Protein AF-A0A2V4XQ19-F1 (afdb_monomer)

InterPro domains:
  IPR046038 Protein of unknown function DUF5996 [PF19459] (1-125)

Mean predicted aligned error: 3.93 Å

Sequence (133 aa):
MYWHSFDLVVTRFSGEEAPPMSKDARLSDKDAYSHECISFGFWPGDENVPEPAFYSYTYPSPEGIDKETIKPASAEWIESNGSPMALLKYKDLLKSEQPREDLLDFLESTYQAGAKKANWDIEKFRVPDLEEL

Secondary structure (DSSP, 8-state):
--TTT--EEEEEEEEEEPPPPPTTS-HHHHHHTSEEEEEEEEE---SSS-S-EEEEEEESPPTTGGGS--SSTT-EEEEETTEEEEEEEHHHHTT-SSHHHHHHHHHHHHHHHHHHHTT--TGGG----GGG-

Organism: NCBI:txid262005

Nearest PDB structures (foldseek):
  6xyb-assembly1_B  TM=4.970E-01  e=1.512E+00  Trypanosoma cruzi strain CL Brener
  4rlo-assembly3_A  TM=3.631E-01  e=4.326E-01  Homo sapiens
  3a62-assembly1_A  TM=3.229E-01  e=1.057E+00  Homo sapiens
  4w8i-assembly1_A  TM=4.866E-01  e=9.582E+00  Legionella pneumophila str. Paris

Radius of gyration: 15.11 Å; Cα contacts (8 Å, |Δi|>4): 199; chains: 1; bounding box: 33×39×36 Å

Structure (mmCIF, N/CA/C/O backbone):
data_AF-A0A2V4XQ19-F1
#
_entry.id   AF-A0A2V4XQ19-F1
#
loop_
_atom_site.group_PDB
_atom_site.id
_atom_site.type_symbol
_atom_site.label_atom_id
_atom_site.label_alt_id
_atom_site.label_comp_id
_atom_site.label_asym_id
_atom_site.label_entity_id
_atom_site.label_seq_id
_atom_site.pdbx_PDB_ins_code
_atom_site.Cartn_x
_atom_site.Cartn_y
_atom_site.Cartn_z
_atom_site.occupancy
_atom_site.B_iso_or_equiv
_atom_site.auth_seq_id
_atom_site.auth_comp_id
_atom_site.auth_asym_id
_atom_site.auth_atom_id
_atom_site.pdbx_PDB_model_num
ATOM 1 N N . MET A 1 1 ? 11.398 3.815 7.679 1.00 50.34 1 MET A N 1
ATOM 2 C CA . MET A 1 1 ? 11.853 5.131 8.168 1.00 50.34 1 MET A CA 1
ATOM 3 C C . MET A 1 1 ? 12.360 5.934 6.984 1.00 50.34 1 MET A C 1
ATOM 5 O O . MET A 1 1 ? 13.537 5.832 6.646 1.00 50.34 1 MET A O 1
ATOM 9 N N . TYR A 1 2 ? 11.473 6.683 6.322 1.00 59.22 2 TYR A N 1
ATOM 10 C CA . TYR A 1 2 ? 11.902 7.720 5.377 1.00 59.22 2 TYR A CA 1
ATOM 11 C C . TYR A 1 2 ? 12.366 8.960 6.149 1.00 59.22 2 TYR A C 1
ATOM 13 O O . TYR A 1 2 ? 11.821 9.309 7.195 1.00 59.22 2 TYR A O 1
ATOM 21 N N . TRP A 1 3 ? 13.410 9.613 5.642 1.00 50.03 3 TRP A N 1
ATOM 22 C CA . TRP A 1 3 ? 14.186 10.610 6.385 1.00 50.03 3 TRP A CA 1
ATOM 23 C C . TRP A 1 3 ? 13.510 11.989 6.417 1.00 50.03 3 TRP A C 1
ATOM 25 O O . TRP A 1 3 ? 13.875 12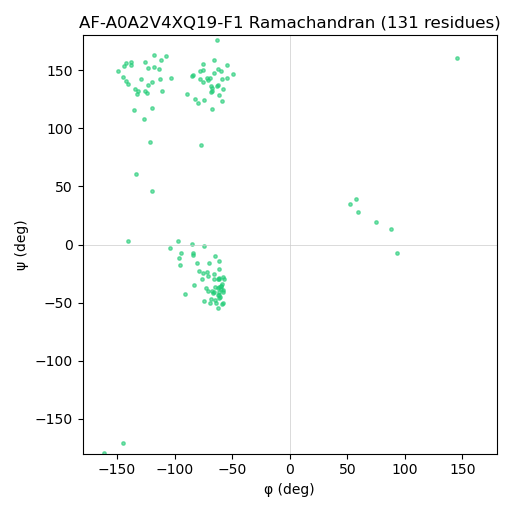.822 7.240 1.00 50.03 3 TRP A O 1
ATOM 35 N N . HIS A 1 4 ? 12.529 12.233 5.542 1.00 58.19 4 HIS A N 1
ATOM 36 C CA . HIS A 1 4 ? 11.842 13.523 5.422 1.00 58.19 4 HIS A CA 1
ATOM 37 C C . HIS A 1 4 ? 10.523 13.614 6.210 1.00 58.19 4 HIS A C 1
ATOM 39 O O . HIS A 1 4 ? 10.053 14.722 6.442 1.00 58.19 4 HIS A O 1
ATOM 45 N N . SER A 1 5 ? 9.931 12.487 6.627 1.00 60.41 5 SER A N 1
ATOM 46 C CA . SER A 1 5 ? 8.573 12.446 7.214 1.00 60.41 5 SER A CA 1
ATOM 47 C C . SER A 1 5 ? 8.397 11.483 8.398 1.00 60.41 5 SER A C 1
ATOM 49 O O . SER A 1 5 ? 7.307 11.405 8.953 1.00 60.41 5 SER A O 1
ATOM 51 N N . PHE A 1 6 ? 9.462 10.800 8.852 1.00 65.88 6 PHE A N 1
ATOM 52 C CA . PHE A 1 6 ? 9.398 9.790 9.927 1.00 65.88 6 PHE A CA 1
ATOM 53 C C . PHE A 1 6 ? 8.460 8.607 9.624 1.00 65.88 6 PHE A C 1
ATOM 55 O O . PHE A 1 6 ? 7.957 7.954 10.537 1.00 65.88 6 PHE A O 1
ATOM 62 N N . ASP A 1 7 ? 8.272 8.281 8.346 1.00 70.94 7 ASP A N 1
ATOM 63 C CA . ASP A 1 7 ? 7.340 7.224 7.962 1.00 70.94 7 ASP A CA 1
ATOM 64 C C . ASP A 1 7 ? 7.829 5.843 8.406 1.00 70.94 7 ASP A C 1
ATOM 66 O O . ASP A 1 7 ? 8.967 5.431 8.119 1.00 70.94 7 ASP A O 1
ATOM 70 N N . LEU A 1 8 ? 6.942 5.085 9.048 1.00 82.25 8 LEU A N 1
ATOM 71 C CA . LEU A 1 8 ? 7.135 3.655 9.257 1.00 82.25 8 LEU A CA 1
ATOM 72 C C . LEU A 1 8 ? 6.693 2.936 7.989 1.00 82.25 8 LEU A C 1
ATOM 74 O O . LEU A 1 8 ? 5.575 3.149 7.537 1.00 82.25 8 LEU A O 1
ATOM 78 N N . VAL A 1 9 ? 7.571 2.114 7.415 1.00 89.94 9 VAL A N 1
ATOM 79 C CA . VAL A 1 9 ? 7.337 1.495 6.107 1.00 89.94 9 VAL A CA 1
ATOM 80 C C . VAL A 1 9 ? 7.838 0.067 6.115 1.00 89.94 9 VAL A C 1
ATOM 82 O O . VAL A 1 9 ? 8.927 -0.207 6.626 1.00 89.94 9 VAL A O 1
ATOM 85 N N . VAL A 1 10 ? 7.045 -0.814 5.522 1.00 92.50 10 VAL A N 1
ATOM 86 C CA . VAL A 1 10 ? 7.432 -2.168 5.142 1.00 92.50 10 VAL A CA 1
ATOM 87 C C . VAL A 1 10 ? 7.182 -2.325 3.649 1.00 92.50 10 VAL A C 1
ATOM 89 O O . VAL A 1 10 ? 6.165 -1.876 3.129 1.00 92.50 10 VAL A O 1
ATOM 92 N N . THR A 1 11 ? 8.116 -2.954 2.950 1.00 95.00 11 THR A N 1
ATOM 93 C CA . THR A 1 11 ? 8.036 -3.129 1.500 1.00 95.00 11 THR A CA 1
ATOM 94 C C . THR A 1 11 ? 8.323 -4.578 1.163 1.00 95.00 11 THR A C 1
ATOM 96 O O . THR A 1 11 ? 9.287 -5.162 1.662 1.00 95.00 11 THR A O 1
ATOM 99 N N . ARG A 1 12 ? 7.477 -5.162 0.318 1.00 95.94 12 ARG A N 1
ATOM 100 C CA . ARG A 1 12 ? 7.678 -6.485 -0.273 1.00 95.94 12 ARG A CA 1
ATOM 101 C C . ARG A 1 12 ? 8.137 -6.312 -1.711 1.00 95.94 12 ARG 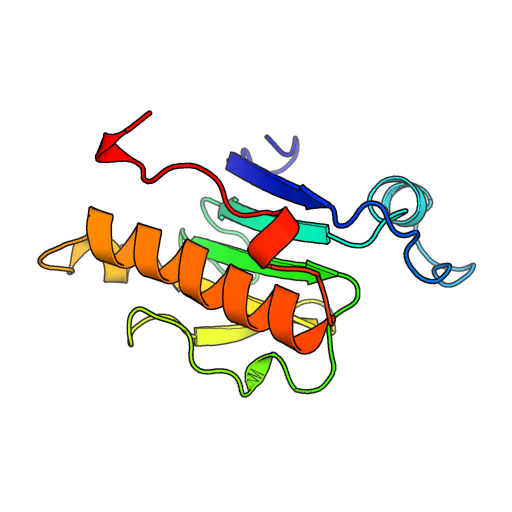A C 1
ATOM 103 O O . ARG A 1 12 ? 7.641 -5.427 -2.398 1.00 95.94 12 ARG A O 1
ATOM 110 N N . PHE A 1 13 ? 9.033 -7.180 -2.160 1.00 96.06 13 PHE A N 1
ATOM 111 C CA . PHE A 1 13 ? 9.536 -7.208 -3.532 1.00 96.06 13 PHE A CA 1
ATOM 112 C C . PHE A 1 13 ? 9.208 -8.561 -4.163 1.00 96.06 13 PHE A C 1
ATOM 114 O O . PHE A 1 13 ? 9.349 -9.586 -3.489 1.00 96.06 13 PHE A O 1
ATOM 121 N N . SER A 1 14 ? 8.806 -8.579 -5.438 1.00 95.31 14 SER A N 1
ATOM 122 C CA . SER A 1 14 ? 8.628 -9.843 -6.178 1.00 95.31 14 SER A CA 1
ATOM 123 C C . SER A 1 14 ? 9.960 -10.522 -6.490 1.00 95.3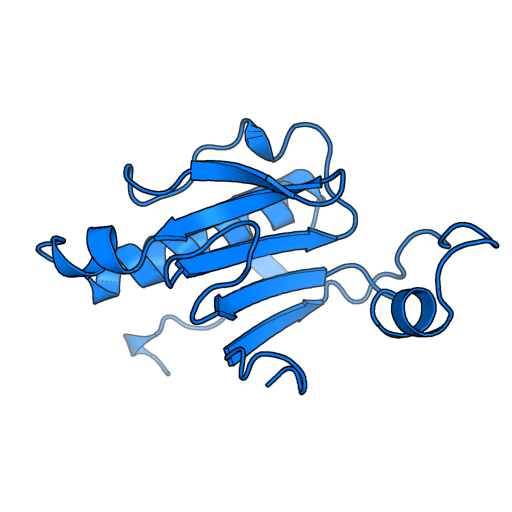1 14 SER A C 1
ATOM 125 O O . SER A 1 14 ? 10.025 -11.745 -6.613 1.00 95.31 14 SER A O 1
ATOM 127 N N . GLY A 1 15 ? 11.022 -9.718 -6.589 1.00 94.00 15 GLY A N 1
ATOM 128 C CA . GLY A 1 15 ? 12.329 -10.123 -7.098 1.00 94.00 15 GLY A CA 1
ATOM 129 C C . GLY A 1 15 ? 12.506 -9.866 -8.597 1.00 94.00 15 GLY A C 1
ATOM 130 O O . GLY A 1 15 ? 13.624 -10.000 -9.079 1.00 94.00 15 GLY A O 1
ATOM 131 N N . GLU A 1 16 ? 11.452 -9.459 -9.309 1.00 95.69 16 GLU A N 1
ATOM 132 C CA . GLU A 1 16 ? 11.523 -9.073 -10.721 1.00 95.69 16 GLU A CA 1
ATOM 133 C C . GLU A 1 16 ? 11.933 -7.598 -10.867 1.00 95.69 16 GLU A C 1
ATOM 135 O O . GLU A 1 16 ? 11.572 -6.744 -10.046 1.00 95.69 16 GLU A O 1
ATOM 140 N N . GLU A 1 17 ? 12.698 -7.292 -11.917 1.00 96.25 17 GLU A N 1
ATOM 141 C CA . GLU A 1 17 ? 13.071 -5.915 -12.251 1.00 96.25 17 GLU A CA 1
ATOM 142 C C . GLU A 1 17 ? 11.844 -5.124 -12.719 1.00 96.25 17 GLU A C 1
ATOM 144 O O . GLU A 1 17 ? 11.048 -5.593 -13.536 1.00 96.25 17 GLU A O 1
ATOM 149 N N . ALA A 1 18 ? 11.710 -3.888 -12.239 1.00 95.19 18 ALA A N 1
ATOM 150 C CA . ALA A 1 18 ? 10.683 -2.989 -12.737 1.00 95.19 18 ALA A CA 1
ATOM 151 C C . ALA A 1 18 ? 11.073 -2.435 -14.122 1.00 95.19 18 ALA A C 1
ATOM 153 O O . ALA A 1 18 ? 12.261 -2.319 -14.441 1.00 95.19 18 ALA A O 1
ATOM 154 N N . PRO A 1 19 ? 10.099 -2.010 -14.950 1.00 92.75 19 PRO A N 1
ATOM 155 C CA . PRO A 1 19 ? 10.385 -1.320 -16.197 1.00 92.75 19 PRO A CA 1
ATOM 156 C C . PRO A 1 19 ? 11.284 -0.095 -15.972 1.00 92.75 19 PRO A C 1
ATOM 158 O O . PRO A 1 19 ? 11.118 0.626 -14.982 1.00 92.75 19 PRO A O 1
ATOM 161 N N . PRO A 1 20 ? 12.206 0.196 -16.904 1.00 91.25 20 PRO A N 1
ATOM 162 C CA . PRO A 1 20 ? 13.095 1.337 -16.769 1.00 91.25 20 PRO A CA 1
ATOM 163 C C . PRO A 1 20 ? 12.291 2.640 -16.728 1.00 91.25 20 PRO A C 1
ATOM 165 O O . PRO A 1 20 ? 11.482 2.922 -17.615 1.00 91.25 20 PRO A O 1
ATOM 168 N N . MET A 1 21 ? 12.553 3.468 -15.716 1.00 91.62 21 MET A N 1
ATOM 169 C CA . MET A 1 21 ? 11.952 4.797 -15.628 1.00 91.62 21 MET A CA 1
ATOM 170 C C . MET A 1 21 ? 12.424 5.717 -16.760 1.00 91.62 21 MET A C 1
ATOM 172 O O . MET A 1 21 ? 13.506 5.546 -17.333 1.00 91.62 21 MET A O 1
ATOM 176 N N . SER A 1 22 ? 11.633 6.764 -17.027 1.00 91.12 22 SER A N 1
ATOM 177 C CA . SER A 1 22 ? 12.001 7.836 -17.958 1.00 91.12 22 SER A CA 1
ATOM 178 C C . SER A 1 22 ? 13.410 8.376 -17.681 1.00 91.12 22 SER A C 1
ATOM 180 O O . SER A 1 22 ? 13.850 8.493 -16.532 1.00 91.12 22 SER A O 1
ATOM 182 N N . LYS A 1 23 ? 14.114 8.784 -18.743 1.00 92.56 23 LYS A N 1
ATOM 183 C CA . LYS A 1 23 ? 15.427 9.435 -18.626 1.00 92.56 23 LYS A CA 1
ATOM 184 C C . LYS A 1 23 ? 15.370 10.691 -17.756 1.00 92.56 23 LYS A C 1
ATOM 186 O O . LYS A 1 23 ? 16.343 10.942 -17.048 1.00 92.56 23 LYS A O 1
ATOM 191 N N . ASP A 1 24 ? 14.230 11.370 -17.724 1.00 94.44 24 ASP A N 1
ATOM 192 C CA . ASP A 1 24 ? 14.016 12.598 -16.956 1.00 94.44 24 ASP A CA 1
ATOM 193 C C . ASP A 1 24 ? 13.640 12.347 -15.484 1.00 94.44 24 ASP A C 1
ATOM 195 O O . ASP A 1 24 ? 13.597 13.289 -14.694 1.00 94.44 24 ASP A O 1
ATOM 199 N N . ALA A 1 25 ? 13.395 11.091 -15.081 1.00 91.75 25 ALA A N 1
ATOM 200 C CA . ALA A 1 25 ? 13.133 10.763 -13.680 1.00 91.75 25 ALA A CA 1
ATOM 201 C C . ALA A 1 25 ? 14.371 11.026 -12.805 1.00 91.75 25 ALA A C 1
ATOM 203 O O . ALA A 1 25 ? 15.520 10.854 -13.248 1.00 91.75 25 ALA A O 1
ATOM 204 N N . ARG A 1 26 ? 14.135 11.418 -11.545 1.00 92.06 26 ARG A N 1
ATOM 205 C CA . ARG A 1 26 ? 15.201 11.691 -10.572 1.00 92.06 26 ARG A CA 1
ATOM 206 C C . ARG A 1 26 ? 16.054 10.438 -10.389 1.00 92.06 26 ARG A C 1
ATOM 208 O O . ARG A 1 26 ? 15.539 9.324 -10.362 1.00 92.06 26 ARG A O 1
ATOM 215 N N . LEU A 1 27 ? 17.364 10.617 -10.227 1.00 92.12 27 LEU A N 1
ATOM 216 C CA . LEU A 1 27 ? 18.280 9.487 -10.047 1.00 92.12 27 LEU A CA 1
ATOM 217 C C . LEU A 1 27 ? 17.924 8.649 -8.808 1.00 92.12 27 LEU A C 1
ATOM 219 O O . LEU A 1 27 ? 18.014 7.431 -8.857 1.00 92.12 27 LEU A O 1
ATOM 223 N N . SER A 1 28 ? 17.455 9.301 -7.740 1.00 91.38 28 SER A N 1
ATOM 224 C CA . SER A 1 28 ? 16.978 8.632 -6.528 1.00 91.38 28 SER A CA 1
ATOM 225 C C . SER A 1 28 ? 15.767 7.736 -6.776 1.00 91.38 28 SER A C 1
ATOM 227 O O . SER A 1 28 ? 15.684 6.671 -6.182 1.00 91.38 28 SER A O 1
ATOM 229 N N . ASP A 1 29 ? 14.842 8.141 -7.652 1.00 90.50 29 ASP A N 1
ATOM 230 C CA . ASP A 1 29 ? 13.652 7.337 -7.949 1.00 90.50 29 ASP A CA 1
ATOM 231 C C . ASP A 1 29 ? 14.045 6.093 -8.752 1.00 90.50 29 ASP A C 1
ATOM 233 O O . ASP A 1 29 ? 13.583 4.997 -8.459 1.00 90.50 29 ASP A O 1
ATOM 237 N N . LYS A 1 30 ? 14.971 6.243 -9.708 1.00 91.19 30 LYS A N 1
ATOM 238 C CA . LYS A 1 30 ? 15.509 5.119 -10.493 1.00 91.19 30 LYS A CA 1
ATOM 239 C C . LYS A 1 30 ? 16.188 4.066 -9.618 1.00 91.19 30 LYS A C 1
ATOM 241 O O . LYS A 1 30 ? 16.081 2.881 -9.907 1.00 91.19 30 LYS A O 1
ATOM 246 N N . ASP A 1 31 ? 16.895 4.509 -8.583 1.00 89.38 31 ASP A N 1
ATOM 247 C CA . ASP A 1 31 ? 17.569 3.625 -7.632 1.00 89.38 31 ASP A CA 1
ATOM 248 C C . ASP A 1 31 ? 16.565 2.951 -6.680 1.00 89.38 31 ASP A C 1
ATOM 250 O O . ASP A 1 31 ? 16.551 1.727 -6.538 1.00 89.38 31 ASP A O 1
ATOM 254 N N . ALA A 1 32 ? 15.658 3.742 -6.093 1.00 89.25 32 ALA A N 1
ATOM 255 C CA . ALA A 1 32 ? 14.678 3.271 -5.115 1.00 89.25 32 ALA A CA 1
ATOM 256 C C . ALA A 1 32 ? 13.643 2.292 -5.695 1.00 89.25 32 ALA A C 1
ATOM 258 O O . ALA A 1 32 ? 13.154 1.421 -4.978 1.00 89.25 32 ALA A O 1
ATOM 259 N N . TYR A 1 33 ? 13.319 2.422 -6.981 1.00 92.00 33 TYR A N 1
ATOM 260 C CA . TYR A 1 33 ? 12.268 1.664 -7.661 1.00 92.00 33 TYR A CA 1
ATOM 261 C C . TYR A 1 33 ? 12.829 0.828 -8.821 1.00 92.00 33 TYR A C 1
ATOM 263 O O . TYR A 1 33 ? 12.298 0.822 -9.933 1.00 92.00 33 TYR A O 1
ATOM 271 N N . SER A 1 34 ? 13.935 0.129 -8.560 1.00 93.75 34 SER A N 1
ATOM 272 C CA . SER A 1 34 ? 14.589 -0.774 -9.517 1.00 93.75 34 SER A CA 1
ATOM 273 C C . SER A 1 34 ? 13.859 -2.110 -9.708 1.00 93.75 34 SER A C 1
ATOM 275 O O . SER A 1 34 ? 13.995 -2.740 -10.752 1.00 93.75 34 SER A O 1
ATOM 277 N N . HIS A 1 35 ? 13.078 -2.540 -8.717 1.00 96.31 35 HIS A N 1
ATOM 278 C CA . HIS A 1 35 ? 12.332 -3.799 -8.717 1.00 96.31 35 HIS A CA 1
ATOM 279 C C . HIS A 1 35 ? 10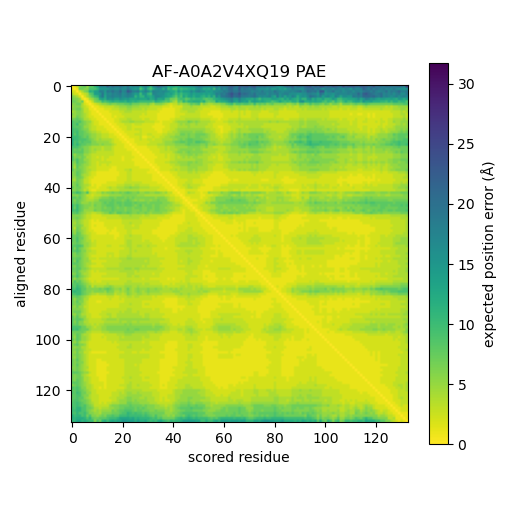.860 -3.540 -8.432 1.00 96.31 35 HIS A C 1
ATOM 281 O O . HIS A 1 35 ? 10.507 -2.529 -7.815 1.00 96.31 35 HIS A O 1
ATOM 287 N N . GLU A 1 36 ? 10.004 -4.464 -8.857 1.00 97.25 36 GLU A N 1
ATOM 288 C CA . GLU A 1 36 ? 8.593 -4.387 -8.507 1.00 97.25 36 GLU A CA 1
ATOM 289 C C . GLU A 1 36 ? 8.421 -4.519 -6.993 1.00 97.25 36 GLU A C 1
ATOM 291 O O . GLU A 1 36 ? 9.040 -5.370 -6.338 1.00 97.25 36 GLU A O 1
ATOM 296 N N . CYS A 1 37 ? 7.558 -3.682 -6.428 1.00 97.44 37 CYS A N 1
ATOM 297 C CA . CYS A 1 37 ? 7.317 -3.664 -5.003 1.00 97.44 37 CYS A CA 1
ATOM 298 C C . CYS A 1 37 ? 5.860 -3.371 -4.649 1.00 97.44 37 CYS A C 1
ATOM 300 O O . CYS A 1 37 ? 5.126 -2.705 -5.377 1.00 97.44 37 CYS A O 1
ATOM 302 N N . ILE A 1 38 ? 5.455 -3.857 -3.480 1.00 97.88 38 ILE A N 1
ATOM 303 C CA . ILE A 1 38 ? 4.244 -3.416 -2.795 1.00 97.88 38 ILE A CA 1
ATOM 304 C C . ILE A 1 38 ? 4.707 -2.850 -1.465 1.00 97.88 38 ILE A C 1
ATOM 306 O O . ILE A 1 38 ? 5.331 -3.553 -0.662 1.00 97.88 38 ILE A O 1
ATOM 310 N N . SER A 1 39 ? 4.456 -1.565 -1.261 1.00 96.75 39 SER A N 1
ATOM 311 C CA . SER A 1 39 ? 4.910 -0.841 -0.083 1.00 96.75 39 SER A CA 1
ATOM 312 C C . SER A 1 39 ? 3.724 -0.435 0.768 1.00 96.75 39 SER A C 1
ATOM 314 O O . SER A 1 39 ? 2.679 -0.058 0.242 1.00 96.75 39 SER A O 1
ATOM 316 N N . PHE A 1 40 ? 3.902 -0.504 2.079 1.00 96.12 40 PHE A N 1
ATOM 317 C CA . PHE A 1 40 ? 2.913 -0.144 3.082 1.00 96.12 40 PHE A CA 1
ATOM 318 C C . PHE A 1 40 ? 3.571 0.798 4.061 1.00 96.12 40 PHE A C 1
ATOM 320 O O . PHE A 1 40 ? 4.722 0.581 4.449 1.00 96.12 40 PHE A O 1
ATOM 327 N N . GLY A 1 41 ? 2.839 1.787 4.539 1.00 94.00 41 GLY A N 1
ATOM 328 C CA . GLY A 1 41 ? 3.384 2.627 5.579 1.00 94.00 41 GLY A CA 1
ATOM 329 C C . GLY A 1 41 ? 2.358 3.406 6.356 1.00 94.00 41 GLY A C 1
ATOM 330 O O . GLY A 1 41 ? 1.157 3.308 6.130 1.00 94.00 41 GLY A O 1
ATOM 331 N N . PHE A 1 42 ? 2.883 4.174 7.296 1.00 94.06 42 PHE A N 1
ATOM 332 C CA . PHE A 1 42 ? 2.172 5.188 8.045 1.00 94.06 42 PHE A CA 1
ATOM 333 C C . PHE A 1 42 ? 2.936 6.496 7.903 1.00 94.06 42 PHE A C 1
ATOM 335 O O . PHE A 1 42 ? 4.151 6.510 8.124 1.00 94.06 42 PHE A O 1
ATOM 342 N N . TRP A 1 43 ? 2.230 7.579 7.594 1.00 89.38 43 TRP A N 1
ATOM 343 C CA . TRP A 1 43 ? 2.775 8.932 7.692 1.00 89.38 43 TRP A CA 1
ATOM 344 C C . TRP A 1 43 ? 1.900 9.793 8.621 1.00 89.38 43 TRP A C 1
ATOM 346 O O . TRP A 1 43 ? 0.692 9.555 8.735 1.00 89.38 43 TRP A O 1
ATOM 356 N N . PRO A 1 44 ? 2.471 10.812 9.289 1.00 90.56 44 PRO A N 1
ATOM 357 C CA . PRO A 1 44 ? 1.739 11.683 10.217 1.00 90.56 44 PRO A CA 1
ATOM 358 C C . PRO A 1 44 ? 0.889 12.770 9.536 1.00 90.56 44 PRO A C 1
ATOM 360 O O . PRO A 1 44 ? -0.054 13.275 10.137 1.00 90.56 44 PRO A O 1
ATOM 363 N N . GLY A 1 45 ? 1.224 13.135 8.305 1.00 88.81 45 GLY A N 1
ATOM 364 C CA . GLY A 1 45 ? 0.466 14.029 7.432 1.00 88.81 45 GLY A CA 1
ATOM 365 C C . GLY A 1 45 ? 1.418 14.859 6.574 1.00 88.81 45 GLY A C 1
ATOM 366 O O . GLY A 1 45 ? 2.591 15.009 6.922 1.00 88.81 45 GLY A O 1
ATOM 367 N N . ASP A 1 46 ? 0.917 15.413 5.477 1.00 86.50 46 ASP A N 1
ATOM 368 C CA . ASP A 1 46 ? 1.623 16.385 4.640 1.00 86.50 46 ASP A CA 1
ATOM 369 C C . ASP A 1 46 ? 0.656 17.434 4.051 1.00 86.50 46 ASP A C 1
ATOM 371 O O . ASP A 1 46 ? -0.500 17.534 4.457 1.00 86.50 46 ASP A O 1
ATOM 375 N N . GLU A 1 47 ? 1.124 18.271 3.124 1.00 85.56 47 GLU A N 1
ATOM 376 C CA . GLU A 1 47 ? 0.292 19.316 2.511 1.00 85.56 47 GLU A CA 1
ATOM 377 C C . GLU A 1 47 ? -0.868 18.763 1.659 1.00 85.56 47 GLU A C 1
ATOM 379 O O . GLU A 1 47 ? -1.887 19.440 1.512 1.00 85.56 47 GLU A O 1
ATOM 384 N N . ASN A 1 48 ? -0.745 17.546 1.119 1.00 83.00 48 ASN A N 1
ATOM 385 C CA . ASN A 1 48 ? -1.758 16.909 0.273 1.00 83.00 48 ASN A CA 1
ATOM 386 C C . ASN A 1 48 ? -2.742 16.074 1.102 1.00 83.00 48 ASN A C 1
ATOM 388 O O . ASN A 1 48 ? -3.952 16.122 0.870 1.00 83.00 48 ASN A O 1
ATOM 392 N N . VAL A 1 49 ? -2.230 15.322 2.079 1.00 85.25 49 VAL A N 1
ATOM 393 C CA . VAL A 1 49 ? -3.008 14.529 3.035 1.00 85.25 49 VAL A CA 1
ATOM 394 C C . VAL A 1 49 ? -2.653 15.007 4.448 1.00 85.25 49 VAL A C 1
ATOM 396 O O . VAL A 1 49 ? -1.758 14.451 5.085 1.00 85.25 49 VAL A O 1
ATOM 399 N N . PRO A 1 50 ? -3.353 16.031 4.974 1.00 90.19 50 PRO A N 1
ATOM 400 C CA . PRO A 1 50 ? -2.968 16.723 6.210 1.00 90.19 50 PRO A CA 1
ATOM 401 C C . PRO A 1 50 ? -3.247 15.936 7.492 1.00 90.19 50 PRO A C 1
ATOM 403 O O . PRO A 1 50 ? -2.974 16.423 8.588 1.00 90.19 50 PRO A O 1
ATOM 406 N N . GLU A 1 51 ? -3.817 14.740 7.379 1.00 92.44 51 GLU A N 1
ATOM 407 C CA . GLU A 1 51 ? -4.122 13.875 8.510 1.00 92.44 51 GLU A CA 1
ATOM 408 C C . GLU A 1 51 ? -3.274 12.595 8.488 1.00 92.44 51 GLU A C 1
ATOM 410 O O . GLU A 1 51 ? -2.922 12.119 7.406 1.00 92.44 51 GLU A O 1
ATOM 415 N N . PRO A 1 52 ? -2.971 12.006 9.662 1.00 94.88 52 PRO A N 1
ATOM 416 C CA . PRO A 1 52 ? -2.228 10.759 9.717 1.00 94.88 52 PRO A CA 1
ATOM 417 C C . PRO A 1 52 ? -2.992 9.628 9.035 1.00 94.88 52 PRO A C 1
ATOM 419 O O . PRO A 1 52 ? -4.199 9.454 9.253 1.00 94.88 52 PRO A O 1
ATOM 422 N N . ALA A 1 53 ? -2.284 8.822 8.255 1.00 95.69 53 ALA A N 1
ATOM 423 C CA . ALA A 1 53 ? -2.889 7.739 7.500 1.00 95.69 53 ALA A CA 1
ATOM 424 C C . ALA A 1 53 ? -1.927 6.569 7.311 1.00 95.69 53 ALA A C 1
ATOM 426 O O . ALA A 1 53 ? -0.711 6.743 7.201 1.00 95.69 53 ALA A O 1
ATOM 427 N N . PHE A 1 54 ? -2.509 5.376 7.245 1.00 96.88 54 PHE A N 1
ATOM 428 C CA . PHE A 1 54 ? -1.863 4.220 6.653 1.00 96.88 54 PHE A CA 1
ATOM 429 C C . PHE A 1 54 ? -2.070 4.252 5.147 1.00 96.88 54 PHE A C 1
ATOM 431 O O . PHE A 1 54 ? -3.124 4.675 4.669 1.00 96.88 54 PHE A O 1
ATOM 438 N N . TYR A 1 55 ? -1.077 3.785 4.408 1.00 96.38 55 TYR A N 1
ATOM 439 C CA . TYR A 1 55 ? -1.129 3.736 2.959 1.00 96.38 55 TYR A CA 1
ATOM 440 C C . TYR A 1 55 ? -0.560 2.432 2.423 1.00 96.38 55 TYR A C 1
ATOM 442 O O . TYR A 1 55 ? 0.260 1.780 3.074 1.00 96.38 55 TYR A O 1
ATOM 450 N N . SER A 1 56 ? -0.973 2.084 1.209 1.00 98.12 56 SER A N 1
ATOM 451 C CA . SER A 1 56 ? -0.330 1.053 0.406 1.00 98.12 56 SER A CA 1
ATOM 452 C C . SER A 1 56 ? -0.323 1.447 -1.064 1.00 98.12 56 SER A C 1
ATOM 454 O O . SER A 1 56 ? -1.300 1.999 -1.573 1.00 98.12 56 SER A O 1
ATOM 456 N N . TYR A 1 57 ? 0.770 1.158 -1.759 1.00 97.38 57 TYR A N 1
ATOM 457 C CA . TYR A 1 57 ? 0.843 1.282 -3.210 1.00 97.38 57 TYR A CA 1
ATOM 458 C C . TYR A 1 57 ? 1.588 0.091 -3.808 1.00 97.38 57 TYR A C 1
ATOM 460 O O . TYR A 1 57 ? 2.433 -0.535 -3.166 1.00 97.38 57 TYR A O 1
ATOM 468 N N . THR A 1 58 ? 1.278 -0.200 -5.069 1.00 97.94 58 THR A N 1
ATOM 469 C CA . THR A 1 58 ? 1.983 -1.195 -5.882 1.00 97.94 58 THR A CA 1
ATOM 470 C C . THR A 1 58 ? 2.755 -0.473 -6.972 1.00 97.94 58 THR A C 1
ATOM 472 O O . THR A 1 58 ? 2.205 0.403 -7.640 1.00 97.94 58 THR A O 1
ATOM 475 N N . TYR A 1 59 ? 4.023 -0.826 -7.141 1.00 96.50 59 TYR A N 1
ATOM 476 C CA . TYR A 1 59 ? 4.879 -0.319 -8.197 1.00 96.50 59 TYR A CA 1
ATOM 477 C C . TYR A 1 59 ? 5.463 -1.482 -9.019 1.00 96.50 59 TYR A C 1
ATOM 479 O O . TYR A 1 59 ? 6.049 -2.390 -8.431 1.00 96.50 59 TYR A O 1
ATOM 487 N N . PRO A 1 60 ? 5.381 -1.441 -10.360 1.00 95.88 60 PRO A N 1
ATOM 488 C CA . PRO A 1 60 ? 4.592 -0.499 -11.160 1.00 95.88 60 PRO A CA 1
ATOM 489 C C . PRO A 1 60 ? 3.100 -0.586 -10.835 1.00 95.88 60 PRO A C 1
ATOM 491 O O . PRO A 1 60 ? 2.614 -1.655 -10.476 1.00 95.88 60 PRO A O 1
ATOM 494 N N . SER A 1 61 ? 2.373 0.528 -10.955 1.00 96.62 61 SER A N 1
ATOM 495 C CA . SER A 1 61 ? 0.938 0.536 -10.658 1.00 96.62 61 SER A CA 1
ATOM 496 C C . SER A 1 61 ? 0.171 -0.308 -11.688 1.00 96.62 61 SER A C 1
ATOM 498 O O . SER A 1 61 ? 0.190 0.034 -12.876 1.00 96.62 61 SER A O 1
ATOM 500 N N . PRO A 1 62 ? -0.488 -1.413 -11.286 1.00 96.69 62 PRO A N 1
ATOM 501 C CA . PRO A 1 62 ? -1.220 -2.262 -12.215 1.00 96.69 62 PRO A CA 1
ATOM 502 C C . PRO A 1 62 ? -2.509 -1.593 -12.700 1.00 96.69 62 PRO A C 1
ATOM 504 O O . PRO A 1 62 ? -3.234 -0.966 -11.925 1.00 96.69 62 PRO A O 1
ATOM 507 N N . GLU A 1 63 ? -2.861 -1.796 -13.970 1.00 97.00 63 GLU A N 1
ATOM 508 C CA . GLU A 1 63 ? -4.080 -1.219 -14.541 1.00 97.00 63 GLU A CA 1
ATOM 509 C C . GLU A 1 63 ? -5.337 -1.671 -13.778 1.00 97.00 63 GLU A C 1
ATOM 511 O O . GLU A 1 63 ? -5.638 -2.865 -13.680 1.00 97.00 63 GLU A O 1
ATOM 516 N N . GLY A 1 64 ? -6.116 -0.706 -13.285 1.00 97.25 64 GLY A N 1
ATOM 517 C CA . GLY A 1 64 ? -7.383 -0.955 -12.603 1.00 97.25 64 GLY A CA 1
ATOM 518 C C . GLY A 1 64 ? -7.244 -1.503 -11.184 1.00 97.25 64 GLY A C 1
ATOM 519 O O . GLY A 1 64 ? -8.192 -2.121 -10.703 1.00 97.25 64 GLY A O 1
ATOM 520 N N . ILE A 1 65 ? -6.085 -1.345 -10.532 1.00 98.25 65 ILE A N 1
ATOM 521 C CA . ILE A 1 65 ? -5.916 -1.698 -9.112 1.00 98.25 65 ILE A CA 1
ATOM 522 C C . ILE A 1 65 ? -6.893 -0.928 -8.205 1.00 98.25 65 ILE A C 1
ATOM 524 O O . ILE A 1 65 ? -7.436 -1.497 -7.266 1.00 98.25 65 ILE A O 1
ATOM 528 N N . ASP A 1 66 ? -7.214 0.316 -8.562 1.00 98.06 66 ASP A N 1
ATOM 529 C CA . ASP A 1 66 ? -8.186 1.197 -7.902 1.00 98.06 66 ASP A CA 1
ATOM 530 C C . ASP A 1 66 ? -9.641 0.698 -7.958 1.00 98.06 66 ASP A C 1
ATOM 532 O O . ASP A 1 66 ? -10.523 1.236 -7.288 1.00 98.06 66 ASP A O 1
ATOM 536 N N . LYS A 1 67 ? -9.906 -0.343 -8.754 1.00 98.06 67 LYS A N 1
ATOM 537 C CA . LYS A 1 67 ? -11.210 -1.015 -8.845 1.00 98.06 67 LYS A CA 1
ATOM 538 C C . LYS A 1 67 ? -11.298 -2.255 -7.961 1.00 98.06 67 LYS A C 1
ATOM 540 O O . LYS A 1 67 ? -12.388 -2.810 -7.814 1.00 98.06 67 LYS A O 1
ATOM 545 N N . GLU A 1 68 ? -10.180 -2.724 -7.406 1.00 98.38 68 GLU A N 1
ATOM 546 C CA . GLU A 1 68 ? -10.196 -3.836 -6.461 1.00 98.38 68 GLU A CA 1
ATOM 547 C C . GLU A 1 68 ? -10.805 -3.375 -5.133 1.00 98.38 68 GLU A C 1
ATOM 549 O O . GLU A 1 68 ? -10.592 -2.254 -4.663 1.00 98.38 68 GLU A O 1
ATOM 554 N N . THR A 1 69 ? -11.585 -4.263 -4.520 1.00 98.00 69 THR A N 1
ATOM 555 C CA . THR A 1 69 ? -12.156 -4.007 -3.199 1.00 98.00 69 THR A CA 1
ATOM 556 C C . THR A 1 69 ? -11.067 -4.147 -2.148 1.00 98.00 69 THR A C 1
ATOM 558 O O . THR A 1 69 ? -10.452 -5.205 -2.030 1.00 98.00 69 THR A O 1
ATOM 561 N N . ILE A 1 70 ? -10.877 -3.094 -1.362 1.00 98.44 70 ILE A N 1
ATOM 562 C CA . ILE A 1 70 ? -9.988 -3.082 -0.203 1.00 98.44 70 ILE A CA 1
ATOM 563 C C . ILE A 1 70 ? -10.805 -2.971 1.078 1.00 98.44 70 ILE A C 1
ATOM 565 O O . ILE A 1 70 ? -11.973 -2.572 1.066 1.00 98.44 70 ILE A O 1
ATOM 569 N N . LYS A 1 71 ? -10.189 -3.376 2.180 1.00 98.38 71 LYS A N 1
ATOM 570 C CA . LYS A 1 71 ? -10.766 -3.339 3.518 1.00 98.38 71 LYS A CA 1
ATOM 571 C C . LYS A 1 71 ? -9.949 -2.414 4.425 1.00 98.38 71 LYS A C 1
ATOM 573 O O . LYS A 1 71 ? -8.806 -2.119 4.094 1.00 98.38 71 LYS A O 1
ATOM 578 N N . PRO A 1 72 ? -10.499 -1.974 5.567 1.00 98.19 72 PRO A N 1
ATOM 579 C CA . PRO A 1 72 ? -11.923 -2.007 5.920 1.00 98.19 72 PRO A CA 1
ATOM 580 C C . PRO A 1 72 ? -12.746 -1.126 4.964 1.00 98.19 72 PRO A C 1
ATOM 582 O O . PRO A 1 72 ? -12.191 -0.437 4.115 1.00 98.19 72 PRO A O 1
ATOM 585 N N . ALA A 1 73 ? -14.075 -1.104 5.095 1.00 97.06 73 ALA A N 1
ATOM 586 C CA . ALA A 1 73 ? -14.937 -0.287 4.226 1.00 97.06 73 ALA A CA 1
ATOM 587 C C . ALA A 1 73 ? -14.672 1.235 4.319 1.00 97.06 73 ALA A C 1
ATOM 589 O O . ALA A 1 73 ? -15.161 1.994 3.487 1.00 97.06 73 ALA A O 1
ATOM 590 N N . SER A 1 74 ? -13.937 1.682 5.342 1.00 97.06 74 SER A N 1
ATOM 591 C CA . SER A 1 74 ? -13.462 3.060 5.493 1.00 97.06 74 SER A CA 1
ATOM 592 C C . SER A 1 74 ? -12.160 3.356 4.737 1.00 97.06 74 SER A C 1
ATOM 594 O O . SER A 1 74 ? -11.772 4.521 4.668 1.00 97.06 74 SER A O 1
ATOM 596 N N . ALA A 1 75 ? -11.484 2.342 4.189 1.00 98.12 75 ALA A N 1
ATOM 597 C CA . ALA A 1 75 ? -10.337 2.531 3.311 1.00 98.12 75 ALA A CA 1
ATOM 598 C C . ALA A 1 75 ? -10.787 2.935 1.900 1.00 98.12 75 ALA A C 1
ATOM 600 O O . ALA A 1 75 ? -11.855 2.541 1.429 1.00 98.12 75 ALA A O 1
ATOM 601 N N . GLU A 1 76 ? -9.955 3.709 1.211 1.00 97.75 76 GLU A N 1
ATOM 602 C CA . GLU A 1 76 ? -10.251 4.227 -0.125 1.00 97.75 76 GLU A CA 1
ATOM 603 C C . GLU A 1 76 ? -9.011 4.234 -1.021 1.00 97.75 76 GLU A C 1
ATOM 605 O O . GLU A 1 76 ? -7.880 4.284 -0.540 1.00 97.75 76 GLU A O 1
ATOM 610 N N . TRP A 1 77 ? -9.224 4.202 -2.335 1.00 97.88 77 TRP A N 1
ATOM 611 C CA . TRP A 1 77 ? -8.184 4.496 -3.316 1.00 97.88 77 TRP A CA 1
ATOM 612 C C . TRP A 1 77 ? -8.176 5.994 -3.607 1.00 97.88 77 TRP A C 1
ATOM 614 O O . TRP A 1 77 ? -9.216 6.573 -3.923 1.00 97.88 77 TRP A O 1
ATOM 624 N N . ILE A 1 78 ? -7.001 6.611 -3.535 1.00 95.56 78 ILE A N 1
ATOM 625 C CA . ILE A 1 78 ? -6.780 7.998 -3.943 1.00 95.56 78 ILE A CA 1
ATOM 626 C C . ILE A 1 78 ? -5.781 8.058 -5.094 1.00 95.56 78 ILE A C 1
ATOM 628 O O . ILE A 1 78 ? -4.900 7.208 -5.216 1.00 95.56 78 ILE A O 1
ATOM 632 N N . GLU A 1 79 ? -5.891 9.096 -5.915 1.00 94.12 79 GLU A N 1
ATOM 633 C CA . GLU A 1 79 ? -4.867 9.414 -6.906 1.00 94.12 79 GLU A CA 1
ATOM 634 C C . GLU A 1 79 ? -3.704 10.135 -6.217 1.00 94.12 79 GLU A C 1
ATOM 636 O O . GLU A 1 79 ? -3.901 11.189 -5.607 1.00 94.12 79 GLU A O 1
ATOM 641 N N . SER A 1 80 ? -2.491 9.589 -6.314 1.00 90.19 80 SER A N 1
ATOM 642 C CA . SER A 1 80 ? -1.293 10.187 -5.725 1.00 90.19 80 SER A CA 1
ATOM 643 C C . SER A 1 80 ? -0.128 10.152 -6.703 1.00 90.19 80 SER A C 1
ATOM 645 O O . SER A 1 80 ? 0.351 9.093 -7.100 1.00 90.19 80 SER A O 1
ATOM 647 N N . ASN A 1 81 ? 0.326 11.337 -7.117 1.00 84.50 81 ASN A N 1
ATOM 648 C CA . ASN A 1 81 ? 1.442 11.518 -8.051 1.00 84.50 81 ASN A CA 1
ATOM 649 C C . ASN A 1 81 ? 1.316 10.725 -9.369 1.00 84.50 81 ASN A C 1
ATOM 651 O O . ASN A 1 81 ? 2.324 10.288 -9.924 1.00 84.50 81 ASN A O 1
ATOM 655 N N . GLY A 1 82 ? 0.098 10.563 -9.896 1.00 86.94 82 GLY A N 1
ATOM 656 C CA . GLY A 1 82 ? -0.132 9.840 -11.150 1.00 86.94 82 GLY A CA 1
ATOM 657 C C . GLY A 1 82 ? -0.332 8.331 -10.976 1.00 86.94 82 GLY A C 1
ATOM 658 O O . GLY A 1 82 ? -0.193 7.587 -11.949 1.00 86.94 82 GLY A O 1
ATOM 659 N N . SER A 1 83 ? -0.545 7.843 -9.751 1.00 92.06 83 SER A N 1
ATOM 660 C CA . SER A 1 83 ? -0.814 6.431 -9.482 1.00 92.06 83 SER A CA 1
ATOM 661 C C . SER A 1 83 ? -1.804 6.240 -8.326 1.00 92.06 83 SER A C 1
ATOM 663 O O . SER A 1 83 ? -1.740 6.968 -7.331 1.00 92.06 83 SER A O 1
ATOM 665 N N . PRO A 1 84 ? -2.680 5.224 -8.407 1.00 97.19 84 PRO A N 1
ATOM 666 C CA . PRO A 1 84 ? -3.524 4.825 -7.293 1.00 97.19 84 PRO A CA 1
ATOM 667 C C . PRO A 1 84 ? -2.736 4.430 -6.044 1.00 97.19 84 PRO A C 1
ATOM 669 O O . PRO A 1 84 ? -1.800 3.627 -6.101 1.00 97.19 84 PRO A O 1
ATOM 672 N N . MET A 1 85 ? -3.179 4.938 -4.900 1.00 97.06 85 MET A N 1
ATOM 673 C CA . MET A 1 85 ? -2.680 4.579 -3.580 1.00 97.06 85 MET A CA 1
ATOM 674 C C . MET A 1 85 ? -3.860 4.310 -2.653 1.00 97.06 85 MET A C 1
ATOM 676 O O . MET A 1 85 ? -4.783 5.118 -2.559 1.00 97.06 85 MET A O 1
ATOM 680 N N . ALA A 1 86 ? -3.838 3.170 -1.974 1.00 98.19 86 ALA A N 1
ATOM 681 C CA . ALA A 1 86 ? -4.816 2.853 -0.950 1.00 98.19 86 ALA A CA 1
ATOM 682 C C . ALA A 1 86 ? -4.500 3.662 0.304 1.00 98.19 86 ALA A C 1
ATOM 684 O O . ALA A 1 86 ? -3.334 3.787 0.685 1.00 98.19 86 ALA A O 1
ATOM 685 N N . LEU A 1 87 ? -5.533 4.177 0.958 1.00 97.38 87 LEU A N 1
ATOM 686 C CA . LEU A 1 87 ? -5.427 5.016 2.137 1.00 97.38 87 LEU A CA 1
ATOM 687 C C . LEU A 1 87 ? -6.426 4.559 3.203 1.00 97.38 87 LEU A C 1
ATOM 689 O O . LEU A 1 87 ? -7.608 4.373 2.921 1.00 97.38 87 LEU A O 1
ATOM 693 N N . LEU A 1 88 ? -5.957 4.441 4.442 1.00 98.00 88 LEU A N 1
ATOM 694 C CA . LEU A 1 88 ? -6.781 4.253 5.632 1.00 98.00 88 LEU A CA 1
ATOM 695 C C . LEU A 1 88 ? -6.419 5.331 6.653 1.00 98.00 88 LEU A C 1
ATOM 697 O O . LEU A 1 88 ? -5.349 5.313 7.266 1.00 98.00 88 LEU A O 1
ATOM 701 N N . LYS A 1 89 ? -7.322 6.292 6.845 1.00 96.94 89 LYS A N 1
ATOM 702 C CA . LYS A 1 89 ? -7.099 7.414 7.763 1.00 96.94 89 LYS A CA 1
ATOM 703 C C . LYS A 1 89 ? -7.070 6.921 9.203 1.00 96.94 89 LYS A C 1
ATOM 705 O O . LYS A 1 89 ? -7.959 6.199 9.657 1.00 96.94 89 LYS A O 1
ATOM 710 N N . TYR A 1 90 ? -6.090 7.393 9.965 1.00 96.88 90 TYR A N 1
ATOM 711 C CA . TYR A 1 90 ? -5.909 6.986 11.355 1.00 96.88 90 TYR A CA 1
ATOM 712 C C . TYR A 1 90 ? -7.132 7.310 12.226 1.00 96.88 90 TYR A C 1
ATOM 714 O O . TYR A 1 90 ? -7.512 6.522 13.087 1.00 96.88 90 TYR A O 1
ATOM 722 N N . LYS A 1 91 ? -7.812 8.435 11.964 1.00 96.50 91 LYS A N 1
ATOM 723 C CA . LYS A 1 91 ? -9.035 8.824 12.689 1.00 96.50 91 LYS A CA 1
ATOM 724 C C . LYS A 1 91 ? -10.187 7.828 12.533 1.00 96.50 91 LYS A C 1
ATOM 726 O O . LYS A 1 91 ? -11.043 7.771 13.413 1.00 96.50 91 LYS A O 1
ATOM 731 N N . ASP A 1 92 ? -10.250 7.114 11.412 1.00 96.75 92 ASP A N 1
ATOM 732 C CA . ASP A 1 92 ? -11.322 6.158 11.143 1.00 96.75 92 ASP A CA 1
ATOM 733 C C . ASP A 1 92 ? -10.995 4.826 11.814 1.00 96.75 92 ASP A C 1
ATOM 735 O O . ASP A 1 92 ? -11.875 4.221 12.423 1.00 96.75 92 ASP A O 1
ATOM 739 N N . LEU A 1 93 ? -9.709 4.464 11.866 1.00 96.06 93 LEU A N 1
ATOM 740 C CA . LEU A 1 93 ? -9.230 3.356 12.687 1.00 96.06 93 LEU A CA 1
ATOM 741 C C . LEU A 1 93 ? -9.498 3.584 14.183 1.00 96.06 93 LEU A C 1
ATOM 743 O O . LEU A 1 93 ? -9.941 2.674 14.873 1.00 96.06 93 LEU A O 1
ATOM 747 N N . LEU A 1 94 ? -9.309 4.810 14.688 1.00 96.31 94 LEU A N 1
ATOM 748 C CA . LEU A 1 94 ? -9.610 5.165 16.085 1.00 96.31 94 LEU A CA 1
ATOM 749 C C . LEU A 1 94 ? -11.092 5.007 16.466 1.00 96.31 94 LEU A C 1
ATOM 751 O O . LEU A 1 94 ? -11.406 4.930 17.652 1.00 96.31 94 LEU A O 1
ATOM 755 N N . LYS A 1 95 ? -12.000 5.002 15.485 1.00 96.88 95 LYS A N 1
ATOM 756 C CA . LYS A 1 95 ? -13.441 4.793 15.693 1.00 96.88 95 LYS A CA 1
ATOM 757 C C . LYS A 1 95 ? -13.861 3.336 15.502 1.00 96.88 95 LYS A C 1
ATOM 759 O O . LYS A 1 95 ? -15.024 3.026 15.744 1.00 96.88 95 LYS A O 1
ATOM 764 N N . SER A 1 96 ? -12.956 2.479 15.036 1.00 96.94 96 SER A N 1
ATOM 765 C CA . SER A 1 96 ? -13.230 1.061 14.838 1.00 96.94 96 SER A CA 1
ATOM 766 C C . SER A 1 96 ? -13.409 0.348 16.175 1.00 96.94 96 SER A C 1
ATOM 768 O O . SER A 1 96 ? -12.710 0.632 17.149 1.00 96.94 96 SER A O 1
ATOM 770 N N . GLU A 1 97 ? -14.323 -0.618 16.206 1.00 97.19 97 GLU A N 1
ATOM 771 C CA . GLU A 1 97 ? -14.466 -1.546 17.330 1.00 97.19 97 GLU A CA 1
ATOM 772 C C . GLU A 1 97 ? -13.307 -2.557 17.382 1.00 97.19 97 GLU A C 1
ATOM 774 O O . GLU A 1 97 ? -12.991 -3.078 18.452 1.00 97.19 97 GLU A O 1
ATOM 779 N N . GLN A 1 98 ? -12.642 -2.805 16.246 1.00 96.88 98 GLN A N 1
ATOM 780 C CA . GLN A 1 98 ? -11.573 -3.796 16.093 1.00 96.88 98 GLN A CA 1
ATOM 781 C C . GLN A 1 98 ? -10.366 -3.211 15.328 1.00 96.88 98 GLN A C 1
ATOM 783 O O . GLN A 1 98 ? -9.973 -3.727 14.283 1.00 96.88 98 GLN A O 1
ATOM 788 N N . PRO A 1 99 ? -9.709 -2.155 15.846 1.00 97.06 99 PRO A N 1
ATOM 789 C CA . PRO A 1 99 ? -8.695 -1.396 15.104 1.00 97.06 99 PRO A CA 1
ATOM 790 C C . PRO A 1 99 ? -7.477 -2.227 14.680 1.00 97.06 99 PRO A C 1
ATOM 792 O O . PRO A 1 99 ? -6.845 -1.940 13.668 1.00 97.06 99 PRO A O 1
ATOM 795 N N . ARG A 1 100 ? -7.122 -3.264 15.448 1.00 95.81 100 ARG A N 1
ATOM 796 C CA . ARG A 1 100 ? -6.041 -4.180 15.065 1.00 95.81 100 ARG A CA 1
ATOM 797 C C . ARG A 1 100 ? -6.429 -5.016 13.848 1.00 95.81 100 ARG A C 1
ATOM 799 O O . ARG A 1 100 ? -5.616 -5.157 12.945 1.00 95.81 100 ARG A O 1
ATOM 806 N N . GLU A 1 101 ? -7.631 -5.584 13.861 1.00 96.81 101 GLU A N 1
ATOM 807 C CA . GLU A 1 101 ? -8.131 -6.426 12.773 1.00 96.81 101 GLU A CA 1
ATOM 808 C C . GLU A 1 101 ? -8.293 -5.599 11.500 1.00 96.81 101 GLU A C 1
ATOM 810 O O . GLU A 1 101 ? -7.731 -5.967 10.480 1.00 96.81 101 GLU A O 1
ATOM 815 N N . ASP A 1 102 ? -8.916 -4.422 11.589 1.00 98.19 102 ASP A N 1
ATOM 816 C CA . ASP A 1 102 ? -9.094 -3.519 10.448 1.00 98.19 102 ASP A CA 1
ATOM 817 C C . ASP A 1 102 ? -7.765 -3.109 9.801 1.00 98.19 102 ASP A C 1
ATOM 819 O O . ASP A 1 102 ? -7.656 -3.056 8.577 1.00 98.19 102 ASP A O 1
ATOM 823 N N . LEU A 1 103 ? -6.731 -2.828 10.604 1.00 97.38 103 LEU A N 1
ATOM 824 C CA . LEU A 1 103 ? -5.414 -2.503 10.062 1.00 97.38 103 LEU A CA 1
ATOM 825 C C . LEU A 1 103 ? -4.779 -3.707 9.355 1.00 97.38 103 LEU A C 1
ATOM 827 O O . LEU A 1 103 ? -4.194 -3.542 8.287 1.00 97.38 103 LEU A O 1
ATOM 831 N N . LEU A 1 104 ? -4.887 -4.909 9.926 1.00 96.38 104 LEU A N 1
ATOM 832 C CA . LEU A 1 104 ? -4.375 -6.125 9.286 1.00 96.38 104 LEU A CA 1
ATOM 833 C C . LEU A 1 104 ? -5.146 -6.441 7.997 1.00 96.38 104 LEU A C 1
ATOM 835 O O . LEU A 1 104 ? -4.520 -6.734 6.982 1.00 96.38 104 LEU A O 1
ATOM 839 N N . ASP A 1 105 ? -6.469 -6.280 8.004 1.00 97.88 105 ASP A N 1
ATOM 840 C CA . ASP A 1 105 ? -7.332 -6.426 6.829 1.00 97.88 105 ASP A CA 1
ATOM 841 C C . ASP A 1 105 ? -6.974 -5.409 5.736 1.00 97.88 105 ASP A C 1
ATOM 843 O O . ASP A 1 105 ? -7.003 -5.743 4.550 1.00 97.88 105 ASP A O 1
ATOM 847 N N . PHE A 1 106 ? -6.592 -4.183 6.103 1.00 98.50 106 PHE A N 1
ATOM 848 C CA . PHE A 1 106 ? -6.075 -3.194 5.156 1.00 98.50 106 PHE A CA 1
ATOM 849 C C . PHE A 1 106 ? -4.764 -3.634 4.515 1.00 98.50 106 PHE A C 1
ATOM 851 O O . PHE A 1 106 ? -4.657 -3.630 3.287 1.00 98.50 106 PHE A O 1
ATOM 858 N N . LEU A 1 107 ? -3.783 -4.056 5.314 1.00 97.12 107 LEU A N 1
ATOM 859 C CA . LEU A 1 107 ? -2.497 -4.530 4.795 1.00 97.12 107 LEU A CA 1
ATOM 860 C C . LEU A 1 107 ? -2.675 -5.757 3.887 1.00 97.12 107 LEU A C 1
ATOM 862 O O . LEU A 1 107 ? -2.118 -5.796 2.791 1.00 97.12 107 LEU A O 1
ATOM 866 N N . GLU A 1 108 ? -3.491 -6.724 4.302 1.00 96.81 108 GLU A N 1
ATOM 867 C CA . GLU A 1 108 ? -3.736 -7.946 3.535 1.00 96.81 108 GLU A CA 1
ATOM 868 C C . GLU A 1 108 ? -4.532 -7.668 2.256 1.00 96.81 108 GLU A C 1
ATOM 870 O O . GLU A 1 108 ? -4.118 -8.063 1.170 1.00 96.81 108 GLU A O 1
ATOM 875 N N . SER A 1 109 ? -5.653 -6.946 2.334 1.00 98.56 109 SER A N 1
ATOM 876 C CA . SER A 1 109 ? -6.488 -6.692 1.150 1.00 98.56 109 SER A CA 1
ATOM 877 C C . SER A 1 109 ? -5.773 -5.850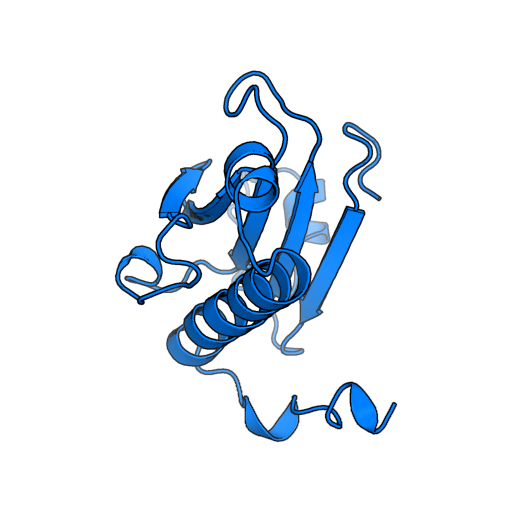 0.089 1.00 98.56 109 SER A C 1
ATOM 879 O O . SER A 1 109 ? -5.924 -6.117 -1.105 1.00 98.56 109 SER A O 1
ATOM 881 N N . THR A 1 110 ? -4.947 -4.880 0.496 1.00 98.50 110 THR A N 1
ATOM 882 C CA . THR A 1 110 ? -4.136 -4.078 -0.434 1.00 98.50 110 THR A CA 1
ATOM 883 C C . THR A 1 110 ? -2.974 -4.877 -1.025 1.00 98.50 110 THR A C 1
ATOM 885 O O . THR A 1 110 ? -2.715 -4.759 -2.225 1.00 98.50 110 THR A O 1
ATOM 888 N N . TYR A 1 111 ? -2.337 -5.761 -0.242 1.00 97.94 111 TYR A N 1
ATOM 889 C CA . TYR A 1 111 ? -1.371 -6.732 -0.763 1.00 97.94 111 TYR A CA 1
ATOM 890 C C . TYR A 1 111 ? -2.010 -7.637 -1.820 1.00 97.94 111 TYR A C 1
ATOM 892 O O . TYR A 1 111 ? -1.478 -7.754 -2.921 1.00 97.94 111 TYR A O 1
ATOM 900 N N . GLN A 1 112 ? -3.157 -8.243 -1.509 1.00 98.19 112 GLN A N 1
ATOM 901 C CA . GLN A 1 112 ? -3.870 -9.151 -2.408 1.00 98.19 112 GLN A CA 1
ATOM 902 C C . GLN A 1 112 ? -4.292 -8.445 -3.700 1.00 98.19 112 GLN A C 1
ATOM 904 O O . GLN A 1 112 ? -4.086 -8.989 -4.785 1.00 98.19 112 GLN A O 1
ATOM 909 N N . ALA A 1 113 ? -4.817 -7.218 -3.608 1.00 98.38 113 ALA A N 1
ATOM 910 C CA . ALA A 1 113 ? -5.153 -6.402 -4.774 1.00 98.38 113 ALA A CA 1
ATOM 911 C C . ALA A 1 113 ? -3.923 -6.157 -5.665 1.00 98.38 113 ALA A C 1
ATOM 913 O O . ALA A 1 113 ? -3.967 -6.431 -6.867 1.00 98.38 113 ALA A O 1
ATOM 914 N N . GLY A 1 114 ? -2.812 -5.703 -5.076 1.00 98.19 114 GLY A N 1
ATOM 915 C CA . GLY A 1 114 ? -1.559 -5.450 -5.786 1.00 98.19 114 GLY A CA 1
ATOM 916 C C . GLY A 1 114 ? -0.969 -6.706 -6.417 1.00 98.19 114 GLY A C 1
ATOM 917 O O . GLY A 1 114 ? -0.769 -6.754 -7.629 1.00 98.19 114 GLY A O 1
ATOM 918 N N . ALA A 1 115 ? -0.759 -7.750 -5.61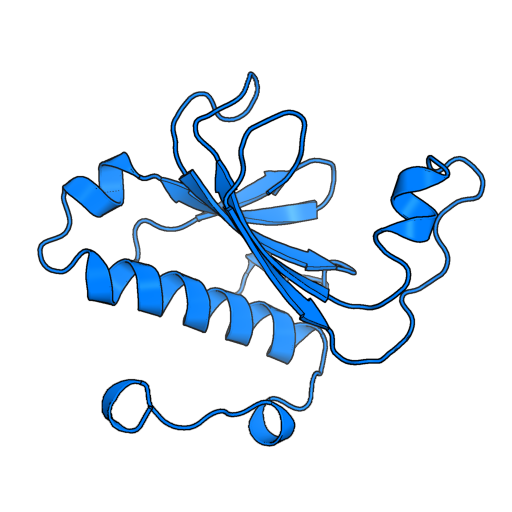8 1.00 98.00 115 ALA A N 1
ATOM 919 C CA . ALA A 1 115 ? -0.132 -8.999 -6.036 1.00 98.00 115 ALA A CA 1
ATOM 920 C C . ALA A 1 115 ? -0.941 -9.715 -7.126 1.00 98.00 115 ALA A C 1
ATOM 922 O O . ALA A 1 115 ? -0.376 -10.134 -8.135 1.00 98.00 115 ALA A O 1
ATOM 923 N N . LYS A 1 116 ? -2.273 -9.792 -6.990 1.00 97.88 116 LYS A N 1
ATOM 924 C CA . LYS A 1 116 ? -3.155 -10.377 -8.013 1.00 97.88 116 LYS A CA 1
ATOM 925 C C . LYS A 1 116 ? -3.070 -9.607 -9.328 1.00 97.88 116 LYS A C 1
ATOM 927 O O . LYS A 1 116 ? -2.983 -10.213 -10.394 1.00 97.88 116 LYS A O 1
ATOM 932 N N . LYS A 1 117 ? -3.117 -8.274 -9.273 1.00 98.12 117 LYS A N 1
ATOM 933 C CA . LYS A 1 117 ? -3.130 -7.426 -10.472 1.00 98.12 117 LYS A CA 1
ATOM 934 C C . LYS A 1 117 ? -1.760 -7.315 -11.140 1.00 98.12 117 LYS A C 1
ATOM 936 O O . LYS A 1 117 ? -1.713 -7.192 -12.360 1.00 98.12 117 LYS A O 1
ATOM 941 N N . ALA A 1 118 ? -0.683 -7.410 -10.365 1.00 97.12 118 ALA A N 1
ATOM 942 C CA . ALA A 1 118 ? 0.697 -7.501 -10.839 1.00 97.12 118 ALA A CA 1
ATOM 943 C C . ALA A 1 118 ? 1.123 -8.940 -11.194 1.00 97.12 118 ALA A C 1
ATOM 945 O O . ALA A 1 118 ? 2.254 -9.156 -11.613 1.00 9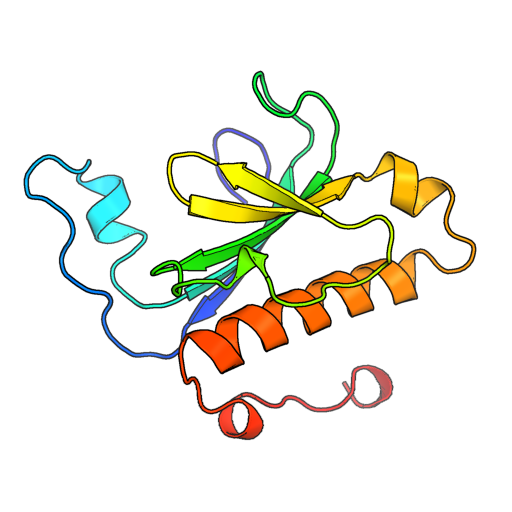7.12 118 ALA A O 1
ATOM 946 N N . ASN A 1 119 ? 0.228 -9.927 -11.054 1.00 96.75 119 ASN A N 1
ATOM 947 C CA . ASN A 1 119 ? 0.487 -11.335 -11.359 1.00 96.75 119 ASN A CA 1
ATOM 948 C C . ASN A 1 119 ? 1.672 -11.937 -10.569 1.00 96.75 119 ASN A C 1
ATOM 950 O O . ASN A 1 119 ? 2.458 -12.726 -11.097 1.00 96.75 119 ASN A O 1
ATOM 954 N N . TRP A 1 120 ? 1.803 -11.567 -9.295 1.00 97.12 120 TRP A N 1
ATOM 955 C CA . TRP A 1 120 ? 2.765 -12.169 -8.374 1.00 97.12 120 TRP A CA 1
ATOM 956 C C . TRP A 1 120 ? 2.303 -13.562 -7.921 1.00 97.12 120 TRP A C 1
ATOM 958 O O . TRP A 1 120 ? 1.110 -13.826 -7.772 1.00 97.12 120 TRP A O 1
ATOM 968 N N . ASP A 1 121 ? 3.261 -14.445 -7.630 1.00 95.56 121 ASP A N 1
ATOM 969 C CA . ASP A 1 121 ? 3.001 -15.762 -7.037 1.00 95.56 121 ASP A CA 1
ATOM 970 C C . ASP A 1 121 ? 2.702 -15.632 -5.533 1.00 95.56 121 ASP A C 1
ATOM 972 O O . ASP A 1 121 ? 3.596 -15.710 -4.690 1.00 95.56 121 ASP A O 1
ATOM 976 N N . ILE A 1 122 ? 1.436 -15.379 -5.195 1.00 95.44 122 ILE A N 1
ATOM 977 C CA . ILE A 1 122 ? 0.983 -15.143 -3.813 1.00 95.44 122 ILE A CA 1
ATOM 978 C C . ILE A 1 122 ? 1.307 -16.329 -2.893 1.00 95.44 122 ILE A C 1
ATOM 980 O O . ILE A 1 122 ? 1.730 -16.119 -1.757 1.00 95.44 122 ILE A O 1
ATOM 984 N N . GLU A 1 123 ? 1.173 -17.568 -3.376 1.00 94.88 123 GLU A N 1
ATOM 985 C CA . GLU A 1 123 ? 1.435 -18.761 -2.560 1.00 94.88 123 GLU A CA 1
ATOM 986 C C . GLU A 1 123 ? 2.918 -18.896 -2.215 1.00 94.88 123 GLU A C 1
ATOM 988 O O . GLU A 1 123 ? 3.259 -19.183 -1.067 1.00 94.88 123 GLU A O 1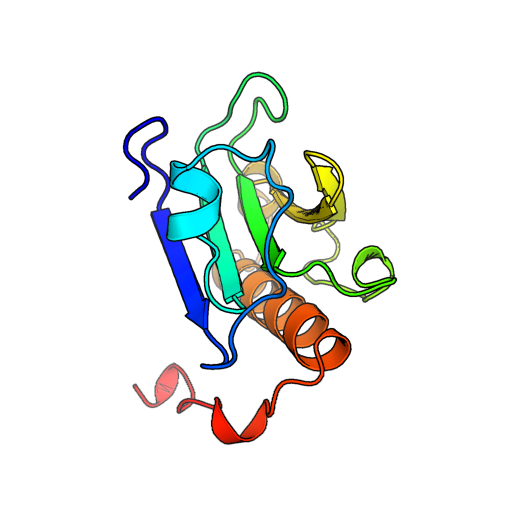
ATOM 993 N N . LYS A 1 124 ? 3.822 -18.596 -3.156 1.00 94.94 124 LYS A N 1
ATOM 994 C CA . LYS A 1 124 ? 5.269 -18.537 -2.877 1.00 94.94 124 LYS A CA 1
ATOM 995 C C . LYS A 1 124 ? 5.616 -17.526 -1.779 1.00 94.94 124 LYS A C 1
ATOM 997 O O . LYS A 1 124 ? 6.625 -17.680 -1.092 1.00 94.94 124 LYS A O 1
ATOM 1002 N N . PHE A 1 125 ? 4.804 -16.486 -1.630 1.00 92.19 125 PHE A N 1
ATOM 1003 C CA . PHE A 1 125 ? 4.996 -15.402 -0.673 1.00 92.19 125 PHE A CA 1
ATOM 1004 C C . PHE A 1 125 ? 4.205 -15.573 0.626 1.00 92.19 125 PHE A C 1
ATOM 1006 O O . PHE A 1 125 ? 4.268 -14.691 1.492 1.00 92.19 125 PHE A O 1
ATOM 1013 N N . ARG A 1 126 ? 3.480 -16.679 0.792 1.00 92.12 126 ARG A N 1
ATOM 1014 C CA . ARG A 1 126 ? 2.736 -16.955 2.015 1.00 92.12 126 ARG A CA 1
ATOM 1015 C C . ARG A 1 126 ? 3.696 -17.198 3.180 1.00 92.12 126 ARG A C 1
ATOM 1017 O O . ARG A 1 126 ? 4.662 -17.949 3.068 1.00 92.12 126 ARG A O 1
ATOM 1024 N N . VAL A 1 127 ? 3.419 -16.543 4.301 1.00 89.56 127 VAL A N 1
ATOM 1025 C CA . VAL A 1 127 ? 4.106 -16.754 5.582 1.00 89.56 127 VAL A CA 1
ATOM 1026 C C . VAL A 1 127 ? 3.165 -17.493 6.541 1.00 89.56 127 VAL A C 1
ATOM 1028 O O . VAL A 1 127 ? 1.962 -17.520 6.267 1.00 89.56 127 VAL A O 1
ATOM 1031 N N . PRO A 1 128 ? 3.677 -18.116 7.620 1.00 92.12 128 PRO A N 1
ATOM 1032 C CA . PRO A 1 128 ? 2.825 -18.684 8.662 1.00 92.12 128 PRO A CA 1
ATOM 1033 C C . PRO A 1 128 ? 1.848 -17.650 9.226 1.00 92.12 128 PRO A C 1
ATOM 1035 O O . PRO A 1 128 ? 2.127 -16.446 9.190 1.00 92.12 128 PRO A O 1
ATOM 1038 N N . ASP A 1 129 ? 0.727 -18.132 9.755 1.00 88.38 129 ASP A N 1
ATOM 1039 C CA . ASP A 1 129 ? -0.263 -17.270 10.395 1.00 88.38 129 ASP A CA 1
ATOM 1040 C C . ASP A 1 129 ? 0.361 -16.569 11.615 1.00 88.38 129 ASP A C 1
ATOM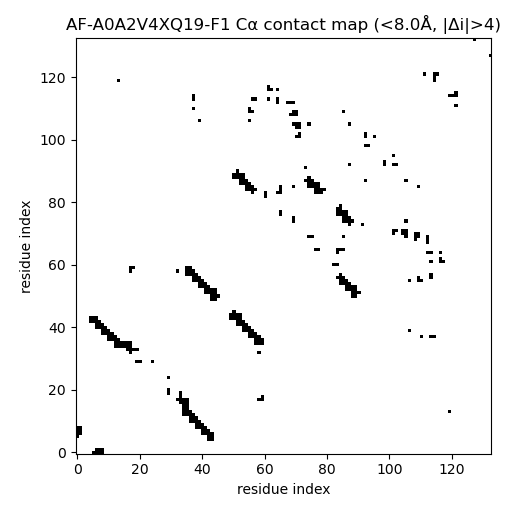 1042 O O . ASP A 1 129 ? 1.296 -17.074 12.240 1.00 88.38 129 ASP A O 1
ATOM 1046 N N . LEU A 1 130 ? -0.132 -15.376 11.956 1.00 82.44 130 LEU A N 1
ATOM 1047 C CA . LEU A 1 130 ? 0.485 -14.534 12.987 1.00 82.44 130 LEU A CA 1
ATOM 1048 C C . LEU A 1 130 ? 0.480 -15.195 14.373 1.00 82.44 130 LEU A C 1
ATOM 1050 O O . LEU A 1 130 ? 1.365 -14.932 15.182 1.00 82.44 130 LEU A O 1
ATOM 1054 N N . GLU A 1 131 ? -0.505 -16.045 14.648 1.00 87.88 131 GLU A N 1
ATOM 1055 C CA . GLU A 1 131 ? -0.614 -16.850 15.864 1.00 87.88 131 GLU A CA 1
ATOM 1056 C C . GLU A 1 131 ? 0.429 -17.982 15.940 1.00 87.88 131 GLU A C 1
ATOM 1058 O O . GLU A 1 131 ? 0.637 -18.544 17.017 1.00 87.88 131 GLU A O 1
ATOM 1063 N N . GLU A 1 132 ? 1.072 -18.316 14.818 1.00 89.00 132 GLU A N 1
ATOM 1064 C CA . GLU A 1 132 ? 2.088 -19.368 14.686 1.00 89.00 132 GLU A CA 1
ATOM 1065 C C . GLU A 1 132 ? 3.529 -18.823 14.597 1.00 89.00 132 GLU A C 1
ATOM 1067 O O . GLU A 1 132 ? 4.474 -19.616 14.530 1.00 89.00 132 GLU A O 1
ATOM 1072 N N . LEU A 1 133 ? 3.704 -17.493 14.594 1.00 74.12 133 LEU A N 1
ATOM 1073 C CA . LEU A 1 133 ? 5.004 -16.802 14.634 1.00 74.12 133 LEU A CA 1
ATOM 1074 C C . LEU A 1 133 ? 5.543 -16.660 16.066 1.00 74.12 133 LEU A C 1
ATOM 1076 O O . LEU A 1 133 ? 6.771 -16.850 16.234 1.00 74.12 133 LEU A O 1
#

Solvent-accessible surface area (backbone atoms only — not comparable to full-atom values): 7747 Å² total; per-residue (Å²): 96,48,92,90,64,71,21,50,62,52,72,48,65,81,82,48,74,32,78,83,70,63,90,86,52,55,71,66,55,54,64,76,50,46,44,25,34,42,38,37,36,37,41,69,48,47,97,90,50,72,54,35,28,36,38,36,40,37,40,74,69,42,91,67,50,71,72,49,82,53,34,40,91,81,34,45,67,44,84,50,98,91,38,64,28,40,38,38,47,45,73,59,44,73,69,44,95,49,44,69,58,41,52,51,40,27,56,50,30,47,47,51,39,38,34,62,61,64,68,50,67,60,76,84,68,62,71,79,57,82,94,74,110

pLDDT: mean 92.6, std 9.03, range [50.03, 98.56]

Foldseek 3Di:
DDPPFPKDKDKDFLPAFAPQDDPPDDPVCRVVRGTWMKMWIWGCADPVGRHIKIKIATPVAFPCLQVQDADDPQWHWDDDPNHTMIIDTVVVLVVDPCSPVRVVSRVVSSCCSRCVRVVGPVVVVDDDDPVVD